Protein AF-A0A977QQ79-F1 (afdb_monomer_lite)

Radius of gyration: 22.66 Å; chains: 1; bounding box: 44×28×80 Å

Secondary structure (DSSP, 8-state):
--HHHHHHHHHHHHHHHHHHHHHSTTS-HHHHHHHHTSHHHHHHHHHHHHHHHHHHHHHHHHHHHHHHHHHHHHHHHTT-TT-HHHHHHHHHHHHHHHHHHHHHHHHHHHHHHHHHHHHHHHHHHHHHHHHHHHHHHHHT-

Sequence (141 aa):
MSLQWTIIATFLYAEIAFVLLLTLPIASPSRWNKFFKSKFLAYISGQASIYFLVLIGVLILCLLDAIREMQKYSSIEATDHQHLDAEMQGNMRLFRAQRNFYISGISLFLLIVIRRLIQMISELATLLAQSEASFRQAQSA

Foldseek 3Di:
DPPVLVVLLVLLVVLVVLVVVLPDPPDALLVLLCVCPPPVNVVVVVCVVVVLVVVLVVLVVQLVVLVVQLVVLVVVLVPDPDDPVVNVVSVVSNVVSVVSNVSSVSSSVSSVVSVVSSVVSNVVNVVVVVVVVVVVVVVVD

Organism: NCBI:txid2820544

pLDDT: mean 85.61, std 11.2, range [56.44, 97.38]

Structure (mmCIF, N/CA/C/O backbone):
data_AF-A0A977QQ79-F1
#
_entry.id   AF-A0A977QQ79-F1
#
loop_
_atom_site.group_PDB
_atom_site.id
_atom_site.type_symbol
_atom_site.label_atom_id
_atom_site.label_alt_id
_atom_site.label_comp_id
_atom_site.label_asym_id
_atom_site.label_entity_id
_atom_site.label_seq_id
_atom_site.pdbx_PDB_ins_code
_atom_site.Cartn_x
_atom_site.Cartn_y
_atom_site.Cartn_z
_atom_site.occupancy
_atom_site.B_iso_or_equiv
_atom_site.auth_seq_id
_atom_site.auth_comp_id
_atom_site.auth_asym_id
_atom_site.auth_atom_id
_atom_site.pdbx_PDB_model_num
ATOM 1 N N . MET A 1 1 ? -1.694 -0.929 -21.656 1.00 64.12 1 MET A N 1
ATOM 2 C CA . MET A 1 1 ? -0.684 -1.339 -20.649 1.00 64.12 1 MET A CA 1
ATOM 3 C C . MET A 1 1 ? -0.578 -2.849 -20.665 1.00 64.12 1 MET A C 1
ATOM 5 O O . MET A 1 1 ? -1.531 -3.474 -21.114 1.00 64.12 1 MET A O 1
ATOM 9 N N . SER A 1 2 ? 0.540 -3.440 -20.234 1.00 83.81 2 SER A N 1
ATOM 10 C CA . SER A 1 2 ? 0.545 -4.893 -20.018 1.00 83.81 2 SER A CA 1
ATOM 11 C C . SER A 1 2 ? -0.452 -5.242 -18.907 1.00 83.81 2 SER A C 1
ATOM 13 O O . SER A 1 2 ? -0.753 -4.404 -18.052 1.00 83.81 2 SER A O 1
ATOM 15 N N . LEU A 1 3 ? -0.961 -6.473 -18.926 1.00 87.75 3 LEU A N 1
ATOM 16 C CA . LEU A 1 3 ? -1.938 -6.957 -17.949 1.00 87.75 3 LEU A CA 1
ATOM 17 C C . LEU A 1 3 ? -1.416 -6.815 -16.506 1.00 87.75 3 LEU A C 1
ATOM 19 O O . LEU A 1 3 ? -2.156 -6.373 -15.633 1.00 87.75 3 LEU A O 1
ATOM 23 N N . GLN A 1 4 ? -0.122 -7.073 -16.284 1.00 88.69 4 GLN A N 1
ATOM 24 C CA . GLN A 1 4 ? 0.557 -6.871 -14.998 1.00 88.69 4 GLN A CA 1
ATOM 25 C C . GLN A 1 4 ? 0.381 -5.443 -14.462 1.00 88.69 4 GLN A C 1
ATOM 27 O O . GLN A 1 4 ? -0.074 -5.257 -13.336 1.00 88.69 4 GLN A O 1
ATOM 32 N N . TRP A 1 5 ? 0.689 -4.424 -15.270 1.00 89.19 5 TRP A N 1
ATOM 33 C CA . TRP A 1 5 ? 0.604 -3.025 -14.838 1.00 89.19 5 TRP A CA 1
ATOM 34 C C . TRP A 1 5 ? -0.838 -2.573 -14.588 1.00 89.19 5 TRP A C 1
ATOM 36 O O . TRP A 1 5 ? -1.073 -1.745 -13.712 1.00 89.19 5 TRP A O 1
ATOM 46 N N . THR A 1 6 ? -1.811 -3.146 -15.301 1.00 92.50 6 THR A N 1
ATOM 47 C CA . THR A 1 6 ? -3.237 -2.913 -15.029 1.00 92.50 6 THR A CA 1
ATOM 48 C C . THR A 1 6 ? -3.655 -3.482 -13.672 1.00 92.50 6 THR A C 1
ATOM 50 O O . THR A 1 6 ? -4.385 -2.816 -12.937 1.00 92.50 6 THR A O 1
ATOM 53 N N . ILE A 1 7 ? -3.173 -4.675 -13.306 1.00 93.88 7 ILE A N 1
ATOM 54 C CA . ILE A 1 7 ? -3.447 -5.270 -11.989 1.00 93.88 7 ILE A CA 1
ATOM 55 C C . ILE A 1 7 ? -2.861 -4.395 -10.879 1.00 93.88 7 ILE A C 1
ATOM 57 O O . ILE A 1 7 ? -3.580 -4.049 -9.945 1.00 93.88 7 ILE A O 1
ATOM 61 N N . ILE A 1 8 ? -1.595 -3.983 -10.999 1.00 94.00 8 ILE A N 1
ATOM 62 C CA . ILE A 1 8 ? -0.933 -3.154 -9.977 1.00 94.00 8 ILE A CA 1
ATOM 63 C C . ILE A 1 8 ? -1.628 -1.790 -9.853 1.00 94.00 8 ILE A C 1
ATOM 65 O O . ILE A 1 8 ? -1.855 -1.314 -8.746 1.00 94.00 8 ILE A O 1
ATOM 69 N N . ALA A 1 9 ? -2.036 -1.177 -10.968 1.00 94.88 9 ALA A N 1
ATOM 70 C CA . ALA A 1 9 ? -2.790 0.076 -10.937 1.00 94.88 9 ALA A CA 1
ATOM 71 C C . ALA A 1 9 ? -4.166 -0.086 -10.268 1.00 94.88 9 ALA A C 1
ATOM 73 O O . ALA A 1 9 ? -4.571 0.759 -9.475 1.00 94.88 9 ALA A O 1
ATOM 74 N N . THR A 1 10 ? -4.871 -1.185 -10.548 1.00 95.88 10 THR A N 1
ATOM 75 C CA . THR A 1 10 ? -6.159 -1.488 -9.902 1.00 95.88 10 THR A CA 1
ATOM 76 C C . THR A 1 10 ? -5.979 -1.685 -8.401 1.00 95.88 10 THR A C 1
ATOM 78 O O . THR A 1 10 ? -6.765 -1.165 -7.610 1.00 95.88 10 THR A O 1
ATOM 81 N N . PHE A 1 11 ? -4.918 -2.391 -8.008 1.00 95.94 11 PHE A N 1
ATOM 82 C CA . PHE A 1 11 ? -4.545 -2.565 -6.612 1.00 95.94 11 PHE A CA 1
ATOM 83 C C . PHE A 1 11 ? -4.276 -1.211 -5.936 1.00 95.94 11 PHE A C 1
ATOM 85 O O . PHE A 1 11 ? -4.904 -0.912 -4.925 1.00 95.94 11 PHE A O 1
ATOM 92 N N . LEU A 1 12 ? -3.477 -0.340 -6.557 1.00 96.88 12 LEU A N 1
ATOM 93 C CA . LEU A 1 12 ? -3.225 1.018 -6.068 1.00 96.88 12 LEU A CA 1
ATOM 94 C C . LEU A 1 12 ? -4.519 1.833 -5.886 1.00 96.88 12 LEU A C 1
ATOM 96 O O . LEU A 1 12 ? -4.689 2.514 -4.875 1.00 96.88 12 LEU A O 1
ATOM 100 N N . TYR A 1 13 ? -5.453 1.780 -6.838 1.00 96.88 13 TYR A N 1
ATOM 101 C CA . TYR A 1 13 ? -6.728 2.492 -6.700 1.00 96.88 13 TYR A CA 1
ATOM 102 C C . TYR A 1 13 ? -7.571 1.961 -5.539 1.00 96.88 13 TYR A C 1
ATOM 104 O O . TYR A 1 13 ? -8.194 2.752 -4.827 1.00 96.88 13 TYR A O 1
ATOM 112 N N . ALA A 1 14 ? -7.554 0.647 -5.308 1.00 96.94 14 ALA A N 1
ATOM 113 C CA . ALA A 1 14 ? -8.197 0.051 -4.144 1.00 96.94 14 ALA A CA 1
ATOM 114 C C . ALA A 1 14 ? -7.537 0.517 -2.836 1.00 96.94 14 ALA A C 1
ATOM 116 O O . ALA A 1 14 ? -8.245 0.855 -1.889 1.00 96.94 14 ALA A O 1
ATOM 117 N N . GLU A 1 15 ? -6.205 0.606 -2.791 1.00 96.75 15 GLU A N 1
ATOM 118 C CA . GLU A 1 15 ? -5.473 1.129 -1.632 1.00 96.75 15 GLU A CA 1
ATOM 119 C C . GLU A 1 15 ? -5.841 2.581 -1.329 1.00 96.75 15 GLU A C 1
ATOM 121 O O . GLU A 1 15 ? -6.155 2.906 -0.185 1.00 96.75 15 GLU A O 1
ATOM 126 N N . ILE A 1 16 ? -5.867 3.448 -2.345 1.00 97.06 16 ILE A N 1
ATOM 127 C CA . ILE A 1 16 ? -6.254 4.857 -2.190 1.00 97.06 16 ILE A CA 1
ATOM 128 C C . ILE A 1 16 ? -7.681 4.960 -1.646 1.00 97.06 16 ILE A C 1
ATOM 130 O O . ILE A 1 16 ? -7.915 5.668 -0.665 1.00 97.06 16 ILE A O 1
ATOM 134 N N . ALA A 1 17 ? -8.631 4.234 -2.242 1.00 96.69 17 ALA A N 1
ATOM 135 C CA . ALA A 1 17 ? -10.017 4.225 -1.781 1.00 96.69 17 ALA A CA 1
ATOM 136 C C . ALA A 1 17 ? -10.128 3.736 -0.329 1.00 96.69 17 ALA A C 1
ATOM 138 O O . ALA A 1 17 ? -10.866 4.317 0.466 1.00 96.69 17 ALA A O 1
ATOM 139 N N . PHE A 1 18 ? -9.365 2.704 0.035 1.00 94.50 18 PHE A N 1
ATOM 140 C CA . PHE A 1 18 ? -9.359 2.153 1.384 1.00 94.50 18 PHE A CA 1
ATOM 141 C C . PHE A 1 18 ? -8.753 3.121 2.406 1.00 94.50 18 PHE A C 1
ATOM 143 O O . PHE A 1 18 ? -9.332 3.319 3.472 1.00 94.50 18 PHE A O 1
ATOM 150 N N . VAL A 1 19 ? -7.637 3.781 2.084 1.00 95.12 19 VAL A N 1
ATOM 151 C CA . VAL A 1 19 ? -7.046 4.811 2.950 1.00 95.12 19 VAL A CA 1
ATOM 152 C C . VAL A 1 19 ? -8.021 5.962 3.156 1.00 95.12 19 VAL A C 1
ATOM 154 O O . VAL A 1 19 ? -8.253 6.339 4.299 1.00 95.12 19 VAL A O 1
ATOM 157 N N . LEU A 1 20 ? -8.637 6.480 2.090 1.00 94.38 20 LEU A N 1
ATOM 158 C CA . LEU A 1 20 ? -9.639 7.545 2.196 1.00 94.38 20 LEU A CA 1
ATOM 159 C C . LEU A 1 20 ? -10.832 7.127 3.065 1.00 94.38 20 LEU A C 1
ATOM 161 O O . LEU A 1 20 ? -11.296 7.898 3.901 1.00 94.38 20 LEU A O 1
ATOM 165 N N . LEU A 1 21 ? -11.306 5.890 2.911 1.00 92.69 21 LEU A N 1
ATOM 166 C CA . LEU A 1 21 ? -12.395 5.346 3.717 1.00 92.69 21 LEU A CA 1
ATOM 167 C C . LEU A 1 21 ? -12.037 5.271 5.211 1.00 92.69 21 LEU A C 1
ATOM 169 O O . LEU A 1 21 ? -12.897 5.528 6.054 1.00 92.69 21 LEU A O 1
ATOM 173 N N . LEU A 1 22 ? -10.789 4.920 5.539 1.00 89.81 22 LEU A N 1
ATOM 174 C CA . LEU A 1 22 ? -10.315 4.824 6.922 1.00 89.81 22 LEU A CA 1
ATOM 175 C C . LEU A 1 22 ? -9.973 6.178 7.552 1.00 89.81 22 LEU A C 1
ATOM 177 O O . LEU A 1 22 ? -10.093 6.313 8.770 1.00 89.81 22 LEU A O 1
ATOM 181 N N . THR A 1 23 ? -9.526 7.161 6.767 1.00 89.19 23 THR A N 1
ATOM 182 C CA . THR A 1 23 ? -9.151 8.491 7.278 1.00 89.19 23 THR A CA 1
ATOM 183 C C . THR A 1 23 ? -10.345 9.421 7.440 1.00 89.19 23 THR A C 1
ATOM 185 O O . THR A 1 23 ? -10.325 10.289 8.314 1.00 89.19 23 THR A O 1
ATOM 188 N N . LEU A 1 24 ? -11.396 9.253 6.636 1.00 89.38 24 LEU A N 1
ATOM 189 C CA . LEU A 1 24 ? -12.617 10.033 6.788 1.00 89.38 24 LEU A CA 1
ATOM 190 C C . LEU A 1 24 ? -13.399 9.596 8.042 1.00 89.38 24 LEU A C 1
ATOM 192 O O . LEU A 1 24 ? -13.490 8.401 8.335 1.00 89.38 24 LEU A O 1
ATOM 196 N N . PRO A 1 25 ? -14.046 10.534 8.764 1.00 83.88 25 PRO A N 1
ATOM 197 C CA . PRO A 1 25 ? -14.792 10.256 9.996 1.00 83.88 25 PRO A CA 1
ATOM 198 C C . PRO A 1 25 ? -16.156 9.582 9.732 1.00 83.88 25 PRO A C 1
ATOM 200 O O . PRO A 1 25 ? -17.170 9.929 10.333 1.00 83.88 25 PRO A O 1
ATOM 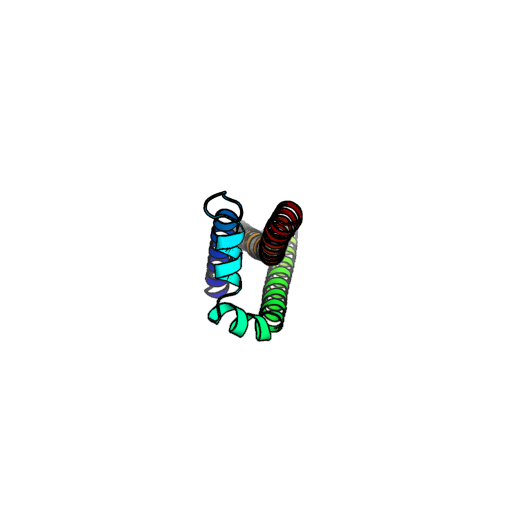203 N N . ILE A 1 26 ? -16.208 8.612 8.818 1.00 83.31 26 ILE A N 1
ATOM 204 C CA . ILE A 1 26 ? -17.433 7.914 8.396 1.00 83.31 26 ILE A CA 1
ATOM 205 C C . ILE A 1 26 ? -17.900 6.936 9.489 1.00 83.31 26 ILE A C 1
ATOM 207 O O . ILE A 1 26 ? -19.098 6.771 9.745 1.00 83.31 26 ILE A O 1
ATOM 211 N N . ALA A 1 27 ? -16.956 6.281 10.168 1.00 81.62 27 ALA A N 1
ATOM 212 C CA . ALA A 1 27 ? -17.240 5.303 11.210 1.00 81.62 27 ALA A CA 1
ATOM 213 C C . ALA A 1 27 ? -16.346 5.495 12.439 1.00 81.62 27 ALA A C 1
ATOM 215 O O . ALA A 1 27 ? -15.181 5.868 12.341 1.00 81.62 27 ALA A O 1
ATOM 216 N N . SER A 1 28 ? -16.914 5.226 13.619 1.00 85.94 28 SER A N 1
ATOM 217 C CA . SER A 1 28 ? -16.176 5.306 14.878 1.00 85.94 28 SER A CA 1
ATOM 218 C C . SER A 1 28 ? -15.126 4.189 14.974 1.00 85.94 28 SER A C 1
ATOM 220 O O . SER A 1 28 ? -15.348 3.100 14.430 1.00 85.94 28 SER A O 1
ATOM 222 N N . PRO A 1 29 ? -14.023 4.395 15.721 1.00 83.56 29 PRO A N 1
ATOM 223 C CA . PRO A 1 29 ? -12.985 3.379 15.905 1.00 83.56 29 PRO A CA 1
ATOM 224 C C . PRO A 1 29 ? -13.539 2.030 16.376 1.00 83.56 29 PRO A C 1
ATOM 226 O O . PRO A 1 29 ? -13.126 0.983 15.889 1.00 83.56 29 PRO A O 1
ATOM 229 N N . SER A 1 30 ? -14.549 2.033 17.251 1.00 84.38 30 SER A N 1
ATOM 230 C CA . SER A 1 30 ? -15.202 0.810 17.734 1.00 84.38 30 SER A CA 1
ATOM 231 C C . SER A 1 30 ? -15.924 0.032 16.627 1.00 84.38 30 SER A C 1
ATOM 233 O O . SER A 1 30 ? -15.895 -1.199 16.632 1.00 84.38 30 SER A O 1
ATOM 235 N N . ARG A 1 31 ? -16.546 0.722 15.656 1.00 86.75 31 ARG A N 1
ATOM 236 C CA . ARG A 1 31 ? -17.195 0.085 14.495 1.00 86.75 31 ARG A CA 1
ATOM 237 C C . ARG A 1 31 ? -16.156 -0.549 13.574 1.00 86.75 31 ARG A C 1
ATOM 239 O O . ARG A 1 31 ? -16.304 -1.716 13.215 1.00 86.75 31 ARG A O 1
ATOM 246 N N . TRP A 1 32 ? -15.083 0.179 13.272 1.00 86.62 32 TRP A N 1
ATOM 247 C CA . TRP A 1 32 ? -13.960 -0.340 12.491 1.00 86.62 32 TRP A CA 1
ATOM 248 C C . TRP A 1 32 ? -13.280 -1.531 13.165 1.00 86.62 32 TRP A C 1
ATOM 250 O O . TRP A 1 32 ? -13.080 -2.561 12.532 1.00 86.62 32 TRP A O 1
ATOM 260 N N . ASN A 1 33 ? -13.006 -1.451 14.466 1.00 83.69 33 ASN A N 1
ATOM 261 C CA . ASN A 1 33 ? -12.401 -2.546 15.223 1.00 83.69 33 ASN A CA 1
ATOM 262 C C . ASN A 1 33 ? -13.297 -3.795 15.247 1.00 83.69 33 ASN A C 1
ATOM 264 O O . ASN A 1 33 ? -12.803 -4.912 15.132 1.00 83.69 33 ASN A O 1
ATOM 268 N N . LYS A 1 34 ? -14.624 -3.630 15.331 1.00 84.31 34 LYS A N 1
ATOM 269 C CA . LYS A 1 34 ? -15.569 -4.756 15.242 1.00 84.31 34 LYS A CA 1
ATOM 270 C C . LYS A 1 34 ? -15.568 -5.399 13.853 1.00 84.31 34 LYS A C 1
ATOM 272 O O . LYS A 1 34 ? -15.651 -6.621 13.758 1.00 84.31 34 LYS A O 1
ATOM 277 N N . PHE A 1 35 ? -15.439 -4.593 12.797 1.00 83.69 35 PHE A N 1
ATOM 278 C CA . PHE A 1 35 ? -15.246 -5.088 11.435 1.00 83.69 35 PHE A CA 1
ATOM 279 C C . PHE A 1 35 ? -13.927 -5.870 11.330 1.00 83.69 35 PHE A C 1
ATOM 281 O O . PHE A 1 35 ? -13.966 -7.058 11.007 1.00 83.69 35 PHE A O 1
ATOM 288 N N . PHE A 1 36 ? -12.798 -5.260 11.719 1.00 80.50 36 PHE A N 1
ATOM 289 C CA . PHE A 1 36 ? -11.454 -5.854 11.672 1.00 80.50 36 PHE A CA 1
ATOM 290 C C . PHE A 1 36 ? -11.290 -7.120 12.515 1.00 80.50 36 PHE A C 1
ATOM 292 O O . PHE A 1 36 ? -10.573 -8.031 12.112 1.00 80.50 36 PHE A O 1
ATOM 299 N N . LYS A 1 37 ? -11.970 -7.215 13.661 1.00 74.62 37 LYS A N 1
ATOM 300 C CA . LYS A 1 37 ? -11.958 -8.401 14.533 1.00 74.62 37 LYS A CA 1
ATOM 301 C C . LYS A 1 37 ? -13.070 -9.407 14.229 1.00 74.62 37 LYS A C 1
ATOM 303 O O . LYS A 1 37 ? -13.261 -10.351 14.996 1.00 74.62 37 LYS A O 1
ATOM 308 N N . SER A 1 38 ? -13.825 -9.233 13.142 1.00 78.62 38 SER A N 1
ATOM 309 C CA . SER A 1 38 ? -14.821 -10.229 12.740 1.00 78.62 38 SER A CA 1
ATOM 310 C C . SER A 1 38 ? -14.153 -11.586 12.476 1.00 78.62 38 SER A C 1
ATOM 312 O O . SER A 1 38 ? -12.996 -11.654 12.059 1.00 78.62 38 SER A O 1
ATOM 314 N N . LYS A 1 39 ? -14.883 -12.688 12.710 1.00 61.34 39 LYS A N 1
ATOM 315 C CA . LYS A 1 39 ? -14.363 -14.064 12.562 1.00 61.34 39 LYS A CA 1
ATOM 316 C C . LYS A 1 39 ? -13.708 -14.316 11.194 1.00 61.34 39 LYS A C 1
ATOM 318 O O . LYS A 1 39 ? -12.752 -15.076 11.106 1.00 61.34 39 LYS A O 1
ATOM 323 N N . PHE A 1 40 ? -14.194 -13.632 10.158 1.00 57.94 40 PHE A N 1
ATOM 324 C CA . PHE A 1 40 ? -13.642 -13.660 8.807 1.00 57.94 40 PHE A CA 1
ATOM 325 C C . PHE A 1 40 ? -12.225 -13.067 8.739 1.00 57.94 40 PHE A C 1
ATOM 327 O O . PHE A 1 40 ? -11.310 -13.703 8.226 1.00 57.94 40 PHE A O 1
ATOM 334 N N . LEU A 1 41 ? -12.011 -11.885 9.321 1.00 65.50 41 LEU A N 1
ATOM 335 C CA . LEU A 1 41 ? -10.702 -11.228 9.314 1.00 65.50 41 LEU A CA 1
ATOM 336 C C . LEU A 1 41 ? -9.724 -11.833 10.327 1.00 65.50 41 LEU A C 1
ATOM 338 O O . LEU A 1 41 ? -8.525 -11.852 10.065 1.00 65.50 41 LEU A O 1
ATOM 342 N N . ALA A 1 42 ? -10.211 -12.413 11.426 1.00 64.12 42 ALA A N 1
ATOM 343 C CA . ALA A 1 42 ? -9.371 -13.165 12.357 1.00 64.12 42 ALA A CA 1
ATOM 344 C C . ALA A 1 42 ? -8.767 -14.421 11.699 1.00 64.12 42 ALA A C 1
ATOM 346 O O . ALA A 1 42 ? -7.576 -14.680 11.863 1.00 64.12 42 ALA A O 1
ATOM 347 N N . TYR A 1 43 ? -9.541 -15.148 10.886 1.00 60.06 43 TYR A N 1
ATOM 348 C CA . TYR A 1 43 ? -9.036 -16.278 10.098 1.00 60.06 43 TYR A CA 1
ATOM 349 C C . TYR A 1 43 ? -7.975 -15.839 9.075 1.00 60.06 43 TYR A C 1
ATOM 351 O O . TYR A 1 43 ? -6.925 -16.466 8.953 1.00 60.06 43 TYR A O 1
ATOM 359 N N . ILE A 1 44 ? -8.201 -14.704 8.405 1.00 59.09 44 ILE A N 1
ATOM 360 C CA . ILE A 1 44 ? -7.240 -14.129 7.454 1.00 59.09 44 ILE A CA 1
ATOM 361 C C . ILE A 1 44 ? -5.977 -13.636 8.170 1.00 59.09 44 ILE A C 1
ATOM 363 O O . ILE A 1 44 ? -4.882 -13.816 7.648 1.00 59.09 44 ILE A O 1
ATOM 367 N N . SER A 1 45 ? -6.088 -13.083 9.382 1.00 63.66 45 SER A N 1
ATOM 368 C CA . SER A 1 45 ? -4.950 -12.527 10.128 1.00 63.66 45 SER A CA 1
ATOM 369 C C . SER A 1 45 ? -3.850 -13.543 10.448 1.00 63.66 45 SER A C 1
ATOM 371 O O . SER A 1 45 ? -2.679 -13.163 10.463 1.00 63.66 45 SER A O 1
ATOM 373 N N . GLY A 1 46 ? -4.198 -14.826 10.617 1.00 68.56 46 GLY A N 1
ATOM 374 C CA . GLY A 1 46 ? -3.230 -15.898 10.878 1.00 68.56 46 GLY A CA 1
ATOM 375 C C . GLY A 1 46 ? -2.230 -16.090 9.734 1.00 68.56 46 GLY A C 1
ATOM 376 O O . GLY A 1 46 ? -1.058 -16.351 9.981 1.00 68.56 46 GLY A O 1
ATOM 377 N N . GLN A 1 47 ? -2.673 -15.866 8.493 1.00 71.19 47 GLN A N 1
ATOM 378 C CA . GLN A 1 47 ? -1.847 -15.969 7.283 1.00 71.19 47 GLN A CA 1
ATOM 379 C C . GLN A 1 47 ? -1.534 -14.605 6.646 1.00 71.19 47 GLN A C 1
ATOM 381 O O . GLN A 1 47 ? -0.676 -14.510 5.767 1.00 71.19 47 GLN A O 1
ATOM 386 N N . ALA A 1 48 ? -2.186 -13.526 7.093 1.00 73.75 48 ALA A N 1
ATOM 387 C CA . ALA A 1 48 ? -2.045 -12.183 6.533 1.00 73.75 48 ALA A CA 1
ATOM 388 C C . ALA A 1 48 ? -0.601 -11.682 6.562 1.00 73.75 48 ALA A C 1
ATOM 390 O O . ALA A 1 48 ? -0.203 -10.955 5.661 1.00 73.75 48 ALA A O 1
ATOM 391 N N . SER A 1 49 ? 0.195 -12.090 7.556 1.00 80.31 49 SER A N 1
ATOM 392 C CA . SER A 1 49 ? 1.612 -11.715 7.629 1.00 80.31 49 SER A CA 1
ATOM 393 C C . SER A 1 49 ? 2.409 -12.242 6.429 1.00 80.31 49 SER A C 1
ATOM 395 O O . SER A 1 49 ? 3.192 -11.501 5.835 1.00 80.31 49 SER A O 1
ATOM 397 N N . ILE A 1 50 ? 2.161 -13.492 6.021 1.00 84.94 50 ILE A N 1
ATOM 398 C CA . ILE A 1 50 ? 2.826 -14.112 4.866 1.00 84.94 50 ILE A CA 1
ATOM 399 C C . ILE A 1 50 ? 2.348 -13.446 3.577 1.00 84.94 50 ILE A C 1
ATOM 401 O O . ILE A 1 50 ? 3.175 -13.024 2.773 1.00 84.94 50 ILE A O 1
ATOM 405 N N . TYR A 1 51 ? 1.033 -13.280 3.398 1.00 85.00 51 TYR A N 1
ATOM 406 C CA . TYR A 1 51 ? 0.487 -12.597 2.219 1.00 85.00 51 TYR A CA 1
ATOM 407 C C . TYR A 1 51 ? 1.002 -11.161 2.092 1.00 85.00 51 TYR A C 1
ATOM 409 O O . TYR A 1 51 ? 1.361 -10.734 0.998 1.00 85.00 51 TYR A O 1
ATOM 417 N N . PHE A 1 52 ? 1.101 -10.434 3.206 1.00 86.62 52 PHE A N 1
ATOM 418 C CA . PHE A 1 52 ? 1.647 -9.081 3.247 1.00 86.62 52 PHE A CA 1
ATOM 419 C C . PHE A 1 52 ? 3.124 -9.049 2.840 1.00 86.62 52 PHE A C 1
ATOM 421 O O . PHE A 1 52 ? 3.521 -8.202 2.043 1.00 86.62 52 PHE A O 1
ATOM 428 N N . LEU A 1 53 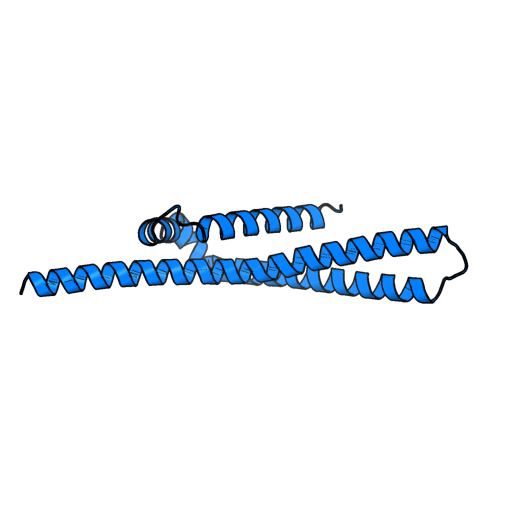? 3.935 -9.985 3.341 1.00 89.69 53 LEU A N 1
ATOM 429 C CA . LEU A 1 53 ? 5.351 -10.085 2.983 1.00 89.69 53 LEU A CA 1
ATOM 430 C C . LEU A 1 53 ? 5.542 -10.439 1.503 1.00 89.69 53 LEU A C 1
ATOM 432 O O . LEU A 1 53 ? 6.362 -9.819 0.829 1.00 89.69 53 LEU A O 1
ATOM 436 N N . VAL A 1 54 ? 4.763 -11.391 0.985 1.00 92.38 54 VAL A N 1
ATOM 437 C CA . VAL A 1 54 ? 4.781 -11.762 -0.438 1.00 92.38 54 VAL A CA 1
ATOM 438 C C . VAL A 1 54 ? 4.389 -10.569 -1.307 1.00 92.38 54 VAL A C 1
ATOM 440 O O . VAL A 1 54 ? 5.072 -10.279 -2.286 1.00 92.38 54 VAL A O 1
ATOM 443 N N . LEU A 1 55 ? 3.335 -9.842 -0.933 1.00 91.44 55 LEU A N 1
ATOM 444 C CA . LEU A 1 55 ? 2.864 -8.670 -1.667 1.00 91.44 55 LEU A CA 1
ATOM 445 C C . LEU A 1 55 ? 3.908 -7.545 -1.686 1.00 91.44 55 LEU A C 1
ATOM 447 O O . LEU A 1 55 ? 4.167 -6.978 -2.746 1.00 91.44 55 LEU A O 1
ATOM 451 N N . ILE A 1 56 ? 4.573 -7.283 -0.554 1.00 93.38 56 ILE A N 1
ATOM 452 C CA . ILE A 1 56 ? 5.732 -6.380 -0.497 1.00 93.38 56 ILE A CA 1
ATOM 453 C C . ILE A 1 56 ? 6.828 -6.851 -1.452 1.00 93.38 56 ILE A C 1
ATOM 455 O O . ILE A 1 56 ? 7.339 -6.049 -2.230 1.00 93.38 56 ILE A O 1
ATOM 459 N N . GLY A 1 57 ? 7.175 -8.141 -1.426 1.00 95.50 57 GLY A N 1
ATOM 460 C CA . GLY A 1 57 ? 8.187 -8.708 -2.316 1.00 95.50 57 GLY A CA 1
ATOM 461 C C . GLY A 1 57 ? 7.854 -8.476 -3.790 1.00 95.50 57 GLY A C 1
ATOM 462 O O . GLY A 1 57 ? 8.698 -7.996 -4.544 1.00 95.50 57 GLY A O 1
ATOM 463 N N . VAL A 1 58 ? 6.607 -8.730 -4.193 1.00 94.62 58 VAL A N 1
ATOM 464 C CA . VAL A 1 58 ? 6.129 -8.497 -5.565 1.00 94.62 58 VAL A CA 1
ATOM 465 C C . VAL A 1 58 ? 6.211 -7.017 -5.948 1.00 94.62 58 VAL A C 1
ATOM 467 O O . VAL A 1 58 ? 6.704 -6.697 -7.031 1.00 94.62 58 VAL A O 1
ATOM 470 N N . LEU A 1 59 ? 5.774 -6.106 -5.075 1.00 94.25 59 LEU A N 1
ATOM 471 C CA . LEU A 1 59 ? 5.820 -4.664 -5.340 1.00 94.25 59 LEU A CA 1
ATOM 472 C C . LEU A 1 59 ? 7.258 -4.138 -5.426 1.00 94.25 59 LEU A C 1
ATOM 474 O O . LEU A 1 59 ? 7.548 -3.319 -6.295 1.00 94.25 59 LEU A O 1
ATOM 478 N N . ILE A 1 60 ? 8.173 -4.645 -4.593 1.00 96.44 60 ILE A N 1
ATOM 479 C CA . ILE A 1 60 ? 9.605 -4.324 -4.677 1.00 96.44 60 ILE A CA 1
ATOM 480 C C . ILE A 1 60 ? 10.185 -4.810 -6.006 1.00 96.44 60 ILE A C 1
ATOM 482 O O . ILE A 1 60 ? 10.894 -4.053 -6.662 1.00 96.44 60 ILE A O 1
ATOM 486 N N . LEU A 1 61 ? 9.872 -6.035 -6.440 1.00 95.50 61 LEU A N 1
ATOM 487 C CA . LEU A 1 61 ? 10.335 -6.537 -7.737 1.00 95.50 61 LEU A CA 1
ATOM 488 C C . LEU A 1 61 ? 9.818 -5.673 -8.895 1.00 95.50 61 LEU A C 1
ATOM 490 O O . LEU A 1 61 ? 10.596 -5.326 -9.779 1.00 95.50 61 LEU A O 1
ATOM 494 N N . CYS A 1 62 ? 8.548 -5.260 -8.860 1.00 93.50 62 CYS A N 1
ATOM 495 C CA . CYS A 1 62 ? 7.981 -4.350 -9.862 1.00 93.50 62 CYS A CA 1
ATOM 496 C C . CYS A 1 62 ? 8.646 -2.966 -9.832 1.00 93.50 62 CYS A C 1
ATOM 498 O O . CYS A 1 62 ? 8.886 -2.369 -10.880 1.00 93.50 62 CYS A O 1
ATOM 500 N N . LEU A 1 63 ? 8.978 -2.461 -8.641 1.00 94.44 63 LEU A N 1
ATOM 501 C CA . LEU A 1 63 ? 9.689 -1.197 -8.481 1.00 94.44 63 LEU A CA 1
ATOM 502 C C . LEU A 1 63 ? 11.106 -1.278 -9.064 1.00 94.44 63 LEU A C 1
ATOM 504 O O . LEU A 1 63 ? 11.514 -0.386 -9.803 1.00 94.44 63 LEU A O 1
ATOM 508 N N . LEU A 1 64 ? 11.840 -2.353 -8.768 1.00 95.31 64 LEU A N 1
ATOM 509 C CA . LEU A 1 64 ? 13.181 -2.589 -9.308 1.00 95.31 64 LEU A CA 1
ATOM 510 C C . LEU A 1 64 ? 13.159 -2.750 -10.830 1.00 95.31 64 LEU A C 1
ATOM 512 O O . LEU A 1 64 ? 14.040 -2.218 -11.505 1.00 95.31 64 LEU A O 1
ATOM 516 N N . ASP A 1 65 ? 12.154 -3.437 -11.371 1.00 93.44 65 ASP A N 1
ATOM 517 C CA . ASP A 1 65 ? 11.946 -3.563 -12.815 1.00 93.44 65 ASP A CA 1
ATOM 518 C C . ASP A 1 65 ? 11.730 -2.188 -13.466 1.00 93.44 65 ASP A C 1
ATOM 520 O O . ASP A 1 65 ? 12.448 -1.820 -14.396 1.00 93.44 65 ASP A O 1
ATOM 524 N N . ALA A 1 66 ? 10.849 -1.358 -12.897 1.00 91.94 66 ALA A N 1
ATOM 525 C CA . ALA A 1 66 ? 10.611 -0.001 -13.385 1.00 91.94 66 ALA A CA 1
ATOM 526 C C . ALA A 1 66 ? 11.864 0.896 -13.304 1.00 91.94 66 ALA A C 1
ATOM 528 O O . ALA A 1 66 ? 12.122 1.668 -14.228 1.00 91.94 66 ALA A O 1
ATOM 529 N N . ILE A 1 67 ? 12.676 0.773 -12.243 1.00 93.38 67 ILE A N 1
ATOM 530 C CA . ILE A 1 67 ? 13.961 1.486 -12.122 1.00 93.38 67 ILE A CA 1
ATOM 531 C C . ILE A 1 67 ? 14.933 1.033 -13.215 1.00 93.38 67 ILE A C 1
ATOM 533 O O . ILE A 1 67 ? 15.549 1.878 -13.870 1.00 93.38 67 ILE A O 1
ATOM 537 N N . ARG A 1 68 ? 15.067 -0.282 -13.444 1.00 93.62 68 ARG A N 1
ATOM 538 C CA . ARG A 1 68 ? 15.933 -0.810 -14.510 1.00 93.62 68 ARG A CA 1
ATOM 539 C C . ARG A 1 68 ? 15.483 -0.323 -15.881 1.00 93.62 68 ARG A C 1
ATOM 541 O O . ARG A 1 68 ? 16.332 0.068 -16.679 1.00 93.62 68 ARG A O 1
ATOM 548 N N . GLU A 1 69 ? 14.181 -0.317 -16.158 1.00 89.56 69 GLU A N 1
ATOM 549 C CA . GLU A 1 69 ? 13.641 0.223 -17.408 1.00 89.56 69 GLU A CA 1
ATOM 550 C C . GLU A 1 69 ? 13.933 1.722 -17.553 1.00 89.56 69 GLU A C 1
ATOM 552 O O . GLU A 1 69 ? 14.403 2.144 -18.609 1.00 89.56 69 GLU A O 1
ATOM 557 N N . MET A 1 70 ? 13.727 2.522 -16.501 1.00 90.38 70 MET A N 1
ATOM 558 C CA . MET A 1 70 ? 14.041 3.955 -16.522 1.00 90.38 70 MET A CA 1
ATOM 559 C C . MET A 1 70 ? 15.515 4.214 -16.839 1.00 90.38 70 MET A C 1
ATOM 561 O O . MET A 1 70 ? 15.819 5.027 -17.707 1.00 90.38 70 MET A O 1
ATOM 565 N N . GLN A 1 71 ? 16.428 3.504 -16.171 1.00 88.50 71 GLN A N 1
ATOM 566 C CA . GLN A 1 71 ? 17.866 3.641 -16.410 1.00 88.50 71 GLN A CA 1
ATOM 567 C C . GLN A 1 71 ? 18.241 3.221 -17.834 1.00 88.50 71 GLN A C 1
ATOM 569 O O . GLN A 1 71 ? 18.962 3.944 -18.517 1.00 88.50 71 GLN A O 1
ATOM 574 N N . LYS A 1 72 ? 17.703 2.089 -18.305 1.00 86.12 72 LYS A N 1
ATOM 575 C CA . LYS A 1 72 ? 17.956 1.565 -19.652 1.00 86.12 72 LYS A CA 1
ATOM 576 C C . LYS A 1 72 ? 17.534 2.552 -20.738 1.00 86.12 72 LYS A C 1
ATOM 578 O O . LYS A 1 72 ? 18.297 2.790 -21.669 1.00 86.12 72 LYS A O 1
ATOM 583 N N . TYR A 1 73 ? 16.320 3.094 -20.653 1.00 81.50 73 TYR A N 1
ATOM 584 C CA . TYR A 1 73 ? 15.815 3.998 -21.687 1.00 81.50 73 TYR A CA 1
ATOM 585 C C . TYR A 1 73 ? 16.425 5.400 -21.585 1.00 81.50 73 TYR A C 1
ATOM 587 O O . TYR A 1 73 ? 16.637 6.020 -22.620 1.00 81.50 73 TYR A O 1
ATOM 595 N N . SER A 1 74 ? 16.824 5.843 -20.387 1.00 80.19 74 SER A N 1
ATOM 596 C CA . SER A 1 74 ? 17.563 7.099 -20.202 1.00 80.19 74 SER A CA 1
ATOM 597 C C . SER A 1 74 ? 18.976 7.060 -20.802 1.00 80.19 74 SER A C 1
ATOM 599 O O . SER A 1 74 ? 19.423 8.057 -21.358 1.00 80.19 74 SER A O 1
ATOM 601 N N . SER A 1 75 ? 19.683 5.922 -20.748 1.00 71.00 75 SER A N 1
ATOM 602 C CA . SER A 1 75 ? 21.021 5.805 -21.357 1.00 71.00 75 SER A CA 1
ATOM 603 C C . SER A 1 75 ? 21.004 5.720 -22.888 1.00 71.00 75 SER A C 1
ATOM 605 O O . SER A 1 75 ? 21.980 6.091 -23.535 1.00 71.00 75 SER A O 1
ATOM 607 N N . ILE A 1 76 ? 19.910 5.215 -23.472 1.00 67.12 76 ILE A N 1
ATOM 608 C CA . ILE A 1 76 ? 19.764 5.073 -24.931 1.00 67.12 76 ILE A CA 1
ATOM 609 C C . ILE A 1 76 ? 19.564 6.447 -25.588 1.00 67.12 76 ILE A C 1
ATOM 611 O O . ILE A 1 76 ? 20.161 6.705 -26.629 1.00 67.12 76 ILE A O 1
ATOM 615 N N . GLU A 1 77 ? 18.812 7.344 -24.942 1.00 59.69 77 GLU A N 1
ATOM 616 C CA . GLU A 1 77 ? 18.572 8.719 -25.410 1.00 59.69 77 GLU A CA 1
ATOM 617 C C . GLU A 1 77 ? 19.883 9.515 -25.592 1.00 59.69 77 GLU A C 1
ATOM 619 O O . GLU A 1 77 ? 20.005 10.302 -26.520 1.00 59.69 77 GLU A O 1
ATOM 624 N N . ALA A 1 78 ? 20.913 9.247 -24.778 1.00 58.84 78 ALA A N 1
ATOM 625 C CA . ALA A 1 78 ? 22.198 9.954 -24.841 1.00 58.84 78 ALA A CA 1
ATOM 626 C C . ALA A 1 78 ? 23.142 9.505 -25.978 1.00 58.84 78 ALA A C 1
ATOM 628 O O . ALA A 1 78 ? 24.136 10.181 -26.239 1.00 58.84 78 ALA A O 1
ATOM 629 N N . THR A 1 79 ? 22.895 8.352 -26.612 1.00 59.88 79 THR A N 1
ATOM 630 C CA . THR A 1 79 ? 23.864 7.729 -27.543 1.00 59.88 79 THR A CA 1
ATOM 631 C C . THR A 1 79 ? 23.421 7.795 -29.010 1.00 59.88 79 THR A C 1
ATOM 633 O O . THR A 1 79 ? 24.268 7.724 -29.897 1.00 59.88 79 THR A O 1
ATOM 636 N N . ASP A 1 80 ? 22.123 7.954 -29.285 1.00 56.44 80 ASP A N 1
ATOM 637 C CA . ASP A 1 80 ? 21.538 7.727 -30.616 1.00 56.44 80 ASP A CA 1
ATOM 638 C C . ASP A 1 80 ? 20.834 8.980 -31.179 1.00 56.44 80 ASP A C 1
ATOM 640 O O . ASP A 1 80 ? 19.631 9.006 -31.416 1.00 56.44 80 ASP A O 1
ATOM 644 N N . HIS A 1 81 ? 21.596 10.059 -31.396 1.00 58.19 81 HIS A N 1
ATOM 645 C CA . HIS A 1 81 ? 21.111 11.334 -31.961 1.00 58.19 81 HIS A CA 1
ATOM 646 C C . HIS A 1 81 ? 20.914 11.322 -33.496 1.00 58.19 81 HIS A C 1
ATOM 648 O O . HIS A 1 81 ? 20.891 12.383 -34.121 1.00 58.19 81 HIS A O 1
ATOM 654 N N . GLN A 1 82 ? 20.823 10.155 -34.146 1.00 59.09 82 GLN A N 1
ATOM 655 C CA . GLN A 1 82 ? 20.789 10.083 -35.617 1.00 59.09 82 GLN A CA 1
ATOM 656 C C . GLN A 1 82 ? 19.423 9.732 -36.227 1.00 59.09 82 GLN A C 1
ATOM 658 O O . GLN A 1 82 ? 19.274 9.859 -37.442 1.00 59.09 82 GLN A O 1
ATOM 663 N N . HIS A 1 83 ? 18.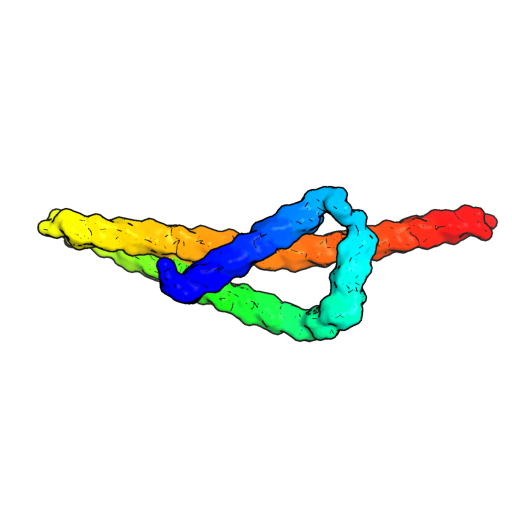400 9.375 -35.436 1.00 68.06 83 HIS A N 1
ATOM 664 C CA . HIS A 1 83 ? 17.069 9.060 -35.977 1.00 68.06 83 HIS A CA 1
ATOM 665 C C . HIS A 1 83 ? 15.924 9.558 -35.071 1.00 68.06 83 HIS A C 1
ATOM 667 O O . HIS A 1 83 ? 15.623 8.947 -34.046 1.00 68.06 83 HIS A O 1
ATOM 673 N N . LEU A 1 84 ? 15.234 10.634 -35.480 1.00 67.31 84 LEU A N 1
ATOM 674 C CA . LEU A 1 84 ? 14.112 11.246 -34.734 1.00 67.31 84 LEU A CA 1
ATOM 675 C C . LEU A 1 84 ? 13.026 10.232 -34.317 1.00 67.31 84 LEU A C 1
ATOM 677 O O . LEU A 1 84 ? 12.483 10.308 -33.215 1.00 67.31 84 LEU A O 1
ATOM 681 N N . ASP A 1 85 ? 12.722 9.248 -35.172 1.00 69.38 85 ASP A N 1
ATOM 682 C CA . ASP A 1 85 ? 11.725 8.214 -34.860 1.00 69.38 85 ASP A CA 1
ATOM 683 C C . ASP A 1 85 ? 12.169 7.265 -33.732 1.00 69.38 85 ASP A C 1
ATOM 685 O O . ASP A 1 85 ? 11.331 6.762 -32.978 1.00 69.38 85 ASP A O 1
ATOM 689 N N . ALA A 1 86 ? 13.476 7.013 -33.597 1.00 69.19 86 ALA A N 1
ATOM 690 C CA . ALA A 1 86 ? 14.027 6.167 -32.538 1.00 69.19 86 ALA A CA 1
ATOM 691 C C . ALA A 1 86 ? 14.033 6.907 -31.192 1.00 69.19 86 ALA A C 1
ATOM 693 O O . ALA A 1 86 ? 13.654 6.333 -30.167 1.00 69.19 86 ALA A O 1
ATOM 694 N N . GLU A 1 87 ? 14.355 8.201 -31.218 1.00 70.50 87 GLU A N 1
ATOM 695 C CA . GLU A 1 87 ? 14.315 9.099 -30.061 1.00 70.50 87 GLU A CA 1
ATOM 696 C C . GLU A 1 87 ? 12.882 9.226 -29.510 1.00 70.50 87 GLU A C 1
ATOM 698 O O . GLU A 1 87 ? 12.632 8.999 -28.322 1.00 70.50 87 GLU A O 1
ATOM 703 N N . MET A 1 88 ? 11.886 9.436 -30.384 1.00 73.75 88 MET A N 1
ATOM 704 C CA . MET A 1 88 ? 10.480 9.531 -29.968 1.00 73.75 88 MET A CA 1
ATOM 705 C C . MET A 1 88 ? 9.959 8.225 -29.336 1.00 73.75 88 MET A C 1
ATOM 707 O O . MET A 1 88 ? 9.191 8.251 -28.365 1.00 73.75 88 MET A O 1
ATOM 711 N N . GLN A 1 89 ? 10.396 7.065 -29.839 1.00 77.56 89 GLN A N 1
ATOM 712 C CA . GLN A 1 89 ? 10.066 5.764 -29.243 1.00 77.56 89 GLN A CA 1
ATOM 713 C C . GLN A 1 89 ? 10.774 5.525 -27.903 1.00 77.56 89 GLN A C 1
ATOM 715 O O . GLN A 1 89 ? 10.167 4.934 -27.000 1.00 77.56 89 GLN A O 1
ATOM 720 N N . GLY A 1 90 ? 12.023 5.974 -27.758 1.00 77.25 90 GLY A N 1
ATOM 721 C CA . GLY A 1 90 ? 12.773 5.941 -26.500 1.00 77.25 90 GLY A CA 1
ATOM 722 C C . GLY A 1 90 ? 12.057 6.723 -25.403 1.00 77.25 90 GLY A C 1
ATOM 723 O O . GLY A 1 90 ? 11.750 6.167 -24.343 1.00 77.25 90 GLY A O 1
ATOM 724 N N . ASN A 1 91 ? 11.647 7.950 -25.715 1.00 81.19 91 ASN A N 1
ATOM 725 C CA . ASN A 1 91 ? 10.996 8.850 -24.761 1.00 81.19 91 ASN A CA 1
ATOM 726 C C . ASN A 1 91 ? 9.646 8.296 -24.305 1.00 81.19 91 ASN A C 1
ATOM 728 O O . ASN A 1 91 ? 9.340 8.259 -23.112 1.00 81.19 91 ASN A O 1
ATOM 732 N N . MET A 1 92 ? 8.867 7.723 -25.226 1.00 84.25 92 MET A N 1
ATOM 733 C CA . MET A 1 92 ? 7.607 7.054 -24.890 1.00 84.25 92 MET A CA 1
ATOM 734 C C . MET A 1 92 ? 7.796 5.862 -23.929 1.00 84.25 92 MET A C 1
ATOM 736 O O . MET A 1 92 ? 6.944 5.602 -23.069 1.00 84.25 92 MET A O 1
ATOM 740 N N . ARG A 1 93 ? 8.895 5.107 -24.064 1.00 85.62 93 ARG A N 1
ATOM 741 C CA . ARG A 1 93 ? 9.224 3.988 -23.162 1.00 85.62 93 ARG A CA 1
ATOM 742 C C . ARG A 1 93 ? 9.716 4.491 -21.807 1.00 85.62 93 ARG A C 1
ATOM 744 O O . ARG A 1 93 ? 9.290 3.945 -20.790 1.00 85.62 93 ARG A O 1
ATOM 751 N N . LEU A 1 94 ? 10.504 5.563 -21.780 1.00 87.12 94 LEU A N 1
ATOM 752 C CA . LEU A 1 94 ? 10.946 6.210 -20.546 1.00 87.12 94 LEU A CA 1
ATOM 753 C C . LEU A 1 94 ? 9.760 6.730 -19.720 1.00 87.12 94 LEU A C 1
ATOM 755 O O . LEU A 1 94 ? 9.640 6.387 -18.543 1.00 87.12 94 LEU A O 1
ATOM 759 N N . PHE A 1 95 ? 8.820 7.457 -20.332 1.00 88.69 95 PHE A N 1
ATOM 760 C CA . PHE A 1 95 ? 7.612 7.934 -19.641 1.00 88.69 95 PHE A CA 1
ATOM 761 C C . PHE A 1 95 ? 6.756 6.787 -19.092 1.00 88.69 95 PHE A C 1
ATOM 763 O O . PHE A 1 95 ? 6.156 6.885 -18.017 1.00 88.69 95 PHE A O 1
ATOM 770 N N . ARG A 1 96 ? 6.707 5.657 -19.806 1.00 89.31 96 ARG A N 1
ATOM 771 C CA . ARG A 1 96 ? 6.017 4.454 -19.330 1.00 89.31 96 ARG A CA 1
ATOM 772 C C . ARG A 1 96 ? 6.689 3.880 -18.085 1.00 89.31 96 ARG A C 1
ATOM 774 O O . ARG A 1 96 ? 5.977 3.557 -17.134 1.00 89.31 96 ARG A O 1
ATOM 781 N N . ALA A 1 97 ? 8.015 3.786 -18.091 1.00 90.56 97 ALA A N 1
ATOM 782 C CA . ALA A 1 97 ? 8.795 3.297 -16.961 1.00 90.56 97 ALA A CA 1
ATOM 783 C C . ALA A 1 97 ? 8.657 4.223 -15.738 1.00 90.56 97 ALA A C 1
ATOM 785 O O . ALA A 1 97 ? 8.386 3.744 -14.640 1.00 90.56 97 ALA A O 1
ATOM 786 N N . GLN A 1 98 ? 8.696 5.546 -15.935 1.00 92.88 98 GLN A N 1
ATOM 787 C CA . GLN A 1 98 ? 8.448 6.536 -14.877 1.00 92.88 98 GLN A CA 1
ATOM 788 C C . GLN A 1 98 ? 7.062 6.371 -14.242 1.00 92.88 98 GLN A C 1
ATOM 790 O O . GLN A 1 98 ? 6.934 6.303 -13.020 1.00 92.88 98 GLN A O 1
ATOM 795 N N . ARG A 1 99 ? 6.003 6.238 -15.051 1.00 94.50 99 ARG A N 1
ATOM 796 C CA . ARG A 1 99 ? 4.651 5.994 -14.522 1.00 94.50 99 ARG A CA 1
ATOM 797 C C . ARG A 1 99 ? 4.589 4.695 -13.711 1.00 94.50 99 ARG A C 1
ATOM 799 O O . ARG A 1 99 ? 3.993 4.669 -12.639 1.00 94.50 99 ARG A O 1
ATOM 806 N N . ASN A 1 100 ? 5.184 3.620 -14.223 1.00 94.62 100 ASN A N 1
ATOM 807 C CA . ASN A 1 100 ? 5.218 2.316 -13.559 1.00 94.62 100 ASN A CA 1
ATOM 808 C C . ASN A 1 100 ? 5.980 2.359 -12.221 1.00 94.62 100 ASN A C 1
ATOM 810 O O . ASN A 1 100 ? 5.552 1.733 -11.245 1.00 94.62 100 ASN A O 1
ATOM 814 N N . PHE A 1 101 ? 7.055 3.148 -12.160 1.00 95.44 101 PHE A N 1
ATOM 815 C CA . PHE A 1 101 ? 7.792 3.441 -10.936 1.00 95.44 101 PHE A CA 1
ATOM 816 C C . PHE A 1 101 ? 6.897 4.132 -9.902 1.00 95.44 101 PHE A C 1
ATOM 818 O O . PHE A 1 101 ? 6.789 3.647 -8.777 1.00 95.44 101 PHE A O 1
ATOM 825 N N . TYR A 1 102 ? 6.184 5.197 -10.289 1.00 95.69 102 TYR A N 1
ATOM 826 C CA . TYR A 1 102 ? 5.267 5.890 -9.377 1.00 95.69 102 TYR A CA 1
ATOM 827 C C . TYR A 1 102 ? 4.139 4.984 -8.881 1.00 95.69 102 TYR A C 1
ATOM 829 O O . TYR A 1 102 ? 3.846 4.978 -7.689 1.00 95.69 102 TYR A O 1
ATOM 837 N N . ILE A 1 103 ? 3.538 4.184 -9.767 1.00 95.56 103 ILE A N 1
ATOM 838 C CA . ILE A 1 103 ? 2.467 3.252 -9.393 1.00 95.56 103 ILE A CA 1
ATOM 839 C C . ILE A 1 103 ? 2.966 2.247 -8.344 1.00 95.56 103 ILE A C 1
ATOM 841 O O . ILE A 1 103 ? 2.339 2.096 -7.297 1.00 95.56 103 ILE A O 1
ATOM 845 N N . SER A 1 104 ? 4.107 1.597 -8.593 1.00 95.69 104 SER A N 1
ATOM 846 C CA . SER A 1 104 ? 4.663 0.596 -7.669 1.00 95.69 104 SER A CA 1
ATOM 847 C C . SER A 1 104 ? 5.116 1.221 -6.353 1.00 95.69 104 SER A C 1
ATOM 849 O O . SER A 1 104 ? 4.872 0.662 -5.287 1.00 95.69 104 SER A O 1
ATOM 851 N N . GLY A 1 105 ? 5.763 2.387 -6.417 1.00 96.38 105 GLY A N 1
ATOM 852 C CA . GLY A 1 105 ? 6.303 3.073 -5.246 1.00 96.38 105 GLY A CA 1
ATOM 853 C C . GLY A 1 105 ? 5.208 3.581 -4.313 1.00 96.38 105 GLY A C 1
ATOM 854 O O . GLY A 1 105 ? 5.274 3.350 -3.106 1.00 96.38 105 GLY A O 1
ATOM 855 N N . ILE A 1 106 ? 4.171 4.219 -4.865 1.00 97.38 106 ILE A N 1
ATOM 856 C CA . ILE A 1 106 ? 3.029 4.688 -4.070 1.00 97.38 106 ILE A CA 1
ATOM 857 C C . ILE A 1 106 ? 2.267 3.494 -3.499 1.00 97.38 106 ILE A C 1
ATOM 859 O O . ILE A 1 106 ? 1.903 3.527 -2.328 1.00 97.38 106 ILE A O 1
ATOM 863 N N . SER A 1 107 ? 2.072 2.430 -4.281 1.00 96.56 107 SER A N 1
ATOM 864 C CA . SER A 1 107 ? 1.388 1.229 -3.798 1.00 96.56 107 SER A CA 1
ATOM 865 C C . SER A 1 107 ? 2.134 0.582 -2.627 1.00 96.56 107 SER A C 1
ATOM 867 O O . SER A 1 107 ? 1.558 0.344 -1.570 1.00 96.56 107 SER A O 1
ATOM 869 N N . LEU A 1 108 ? 3.457 0.418 -2.738 1.00 96.56 108 LEU A N 1
ATOM 870 C CA . LEU A 1 108 ? 4.286 -0.098 -1.646 1.00 96.56 108 LEU A CA 1
ATOM 871 C C . LEU A 1 108 ? 4.176 0.761 -0.376 1.00 96.56 108 LEU A C 1
ATOM 873 O O . LEU A 1 108 ? 4.087 0.230 0.732 1.00 96.56 108 LEU A O 1
ATOM 877 N N . PHE A 1 109 ? 4.170 2.086 -0.530 1.00 96.88 109 PHE A N 1
ATOM 878 C CA . PHE A 1 109 ? 4.000 3.012 0.584 1.00 96.88 109 PHE A CA 1
ATOM 879 C C . PHE A 1 109 ? 2.610 2.891 1.226 1.00 96.88 109 PHE A C 1
ATOM 881 O O . PHE A 1 109 ? 2.509 2.732 2.447 1.00 96.88 109 PHE A O 1
ATOM 888 N N . LEU A 1 110 ? 1.542 2.930 0.425 1.00 96.38 110 LEU A N 1
ATOM 889 C CA . LEU A 1 110 ? 0.169 2.851 0.923 1.00 96.38 110 LEU A CA 1
ATOM 890 C C . LEU A 1 110 ? -0.108 1.518 1.612 1.00 96.38 110 LEU A C 1
ATOM 892 O O . LEU A 1 110 ? -0.765 1.517 2.651 1.00 96.38 110 LEU A O 1
ATOM 896 N N . LEU A 1 111 ? 0.462 0.416 1.131 1.00 94.38 111 LEU A N 1
ATOM 897 C CA . LEU A 1 111 ? 0.350 -0.888 1.775 1.00 94.38 111 LEU A CA 1
ATOM 898 C C . LEU A 1 111 ? 0.829 -0.853 3.239 1.00 94.38 111 LEU A C 1
ATOM 900 O O . LEU A 1 111 ? 0.166 -1.373 4.145 1.00 94.38 111 LEU A O 1
ATOM 904 N N . ILE A 1 112 ? 1.967 -0.199 3.494 1.00 92.62 112 ILE A N 1
ATOM 905 C CA . ILE A 1 112 ? 2.519 -0.020 4.846 1.00 92.62 112 ILE A CA 1
ATOM 906 C C . ILE A 1 112 ? 1.624 0.913 5.672 1.00 92.62 112 ILE A C 1
ATOM 908 O O . ILE A 1 112 ? 1.318 0.610 6.831 1.00 92.62 112 ILE A O 1
ATOM 912 N N . VAL A 1 113 ? 1.167 2.019 5.078 1.00 95.44 113 VAL A N 1
ATOM 913 C CA . VAL A 1 113 ? 0.263 2.983 5.727 1.00 95.44 113 VAL A CA 1
ATOM 914 C C . VAL A 1 113 ? -1.039 2.311 6.156 1.00 95.44 113 VAL A C 1
ATOM 916 O O . VAL A 1 113 ? -1.450 2.460 7.304 1.00 95.44 113 VAL A O 1
ATOM 919 N N . ILE A 1 114 ? -1.660 1.516 5.286 1.00 92.56 114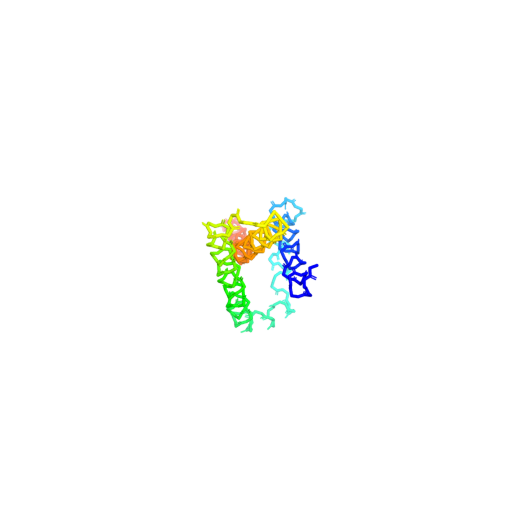 ILE A N 1
ATOM 920 C CA . ILE A 1 114 ? -2.899 0.784 5.570 1.00 92.56 114 ILE A CA 1
ATOM 921 C C . ILE A 1 114 ? -2.710 -0.140 6.770 1.00 92.56 114 ILE A C 1
ATOM 923 O O . ILE A 1 114 ? -3.513 -0.109 7.706 1.00 92.56 114 ILE A O 1
ATOM 927 N N . ARG A 1 115 ? -1.627 -0.928 6.787 1.00 89.31 115 ARG A N 1
ATOM 928 C CA . ARG A 1 115 ? -1.325 -1.812 7.920 1.00 89.31 115 ARG A CA 1
ATOM 929 C C . ARG A 1 115 ? -1.217 -1.022 9.222 1.00 89.31 115 ARG A C 1
ATOM 931 O O . ARG A 1 115 ? -1.780 -1.439 10.236 1.00 89.31 115 ARG A O 1
ATOM 938 N N . ARG A 1 116 ? -0.531 0.123 9.193 1.00 92.00 116 ARG A N 1
ATOM 939 C CA . ARG A 1 116 ? -0.374 0.990 10.364 1.00 92.00 116 ARG A CA 1
ATOM 940 C C . ARG A 1 116 ? -1.707 1.584 10.827 1.00 92.00 116 ARG A C 1
ATOM 942 O O . ARG A 1 116 ? -1.981 1.564 12.025 1.00 92.00 116 ARG A O 1
ATOM 949 N N . LEU A 1 117 ? -2.545 2.056 9.904 1.00 91.81 117 LEU A N 1
ATOM 950 C CA . LEU A 1 117 ? -3.867 2.611 10.212 1.00 91.81 117 LEU A CA 1
ATOM 951 C C . LEU A 1 117 ? -4.772 1.578 10.888 1.00 91.81 117 LEU A C 1
ATOM 953 O O . LEU A 1 117 ? -5.369 1.873 11.921 1.00 91.81 117 LEU A O 1
ATOM 957 N N . ILE A 1 118 ? -4.833 0.352 10.361 1.00 88.44 118 ILE A N 1
ATOM 958 C CA . ILE A 1 118 ? -5.645 -0.727 10.944 1.00 88.44 118 ILE A CA 1
ATOM 959 C C . ILE A 1 118 ? -5.215 -1.017 12.391 1.00 88.44 118 ILE A C 1
ATOM 961 O O . ILE A 1 118 ? -6.068 -1.146 13.274 1.00 88.44 118 ILE A O 1
ATOM 965 N N . GLN A 1 119 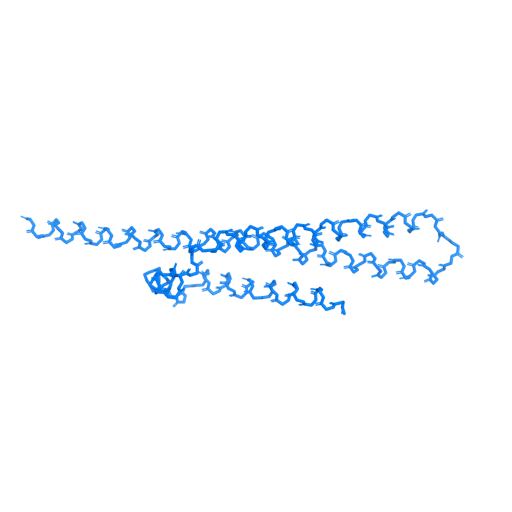? -3.903 -1.096 12.646 1.00 87.50 119 GLN A N 1
ATOM 966 C CA . GLN A 1 119 ? -3.361 -1.314 13.992 1.00 87.50 119 GLN A CA 1
ATOM 967 C C . GLN A 1 119 ? -3.747 -0.176 14.941 1.00 87.50 119 GLN A C 1
ATOM 969 O O . GLN A 1 119 ? -4.339 -0.434 15.986 1.00 87.50 119 GLN A O 1
ATOM 974 N N . MET A 1 120 ? -3.507 1.074 14.538 1.00 90.56 120 MET A N 1
ATOM 975 C CA . MET A 1 120 ? -3.819 2.248 15.359 1.00 90.56 120 MET A CA 1
ATOM 976 C C . MET A 1 120 ? -5.314 2.366 15.678 1.00 90.56 120 MET A C 1
ATOM 978 O O . MET A 1 120 ? -5.679 2.647 16.816 1.00 90.56 120 MET A O 1
ATOM 982 N N . ILE A 1 121 ? -6.196 2.121 14.704 1.00 90.56 121 ILE A N 1
ATOM 983 C CA . ILE A 1 121 ? -7.652 2.152 14.922 1.00 90.56 121 ILE A CA 1
ATOM 984 C C . ILE A 1 121 ? -8.073 1.063 15.916 1.00 90.56 121 ILE A C 1
ATOM 986 O O . ILE A 1 121 ? -8.917 1.299 16.785 1.00 90.56 121 ILE A O 1
ATOM 990 N N . SER A 1 122 ? -7.480 -0.126 15.802 1.00 87.81 122 SER A N 1
ATOM 991 C CA . SER A 1 122 ? -7.770 -1.248 16.696 1.00 87.81 122 SER A CA 1
ATOM 992 C C . SER A 1 122 ? -7.308 -0.963 18.128 1.00 87.81 122 SER A C 1
ATOM 994 O O . SER A 1 122 ? -8.066 -1.206 19.069 1.00 87.81 122 SER A O 1
ATOM 996 N N . GLU A 1 123 ? -6.107 -0.403 18.292 1.00 88.94 123 GLU A N 1
ATOM 997 C CA . GLU A 1 123 ? -5.551 0.032 19.581 1.00 88.94 123 GLU A CA 1
ATOM 998 C C . GLU A 1 123 ? -6.412 1.132 20.216 1.00 88.94 123 GLU A C 1
ATOM 1000 O O . GLU A 1 123 ? -6.829 1.011 21.371 1.00 88.94 123 GLU A O 1
ATOM 1005 N N . LEU A 1 124 ? -6.776 2.159 19.445 1.00 92.00 124 LEU A N 1
ATOM 1006 C CA . LEU A 1 124 ? -7.639 3.245 19.908 1.00 92.00 124 LEU A CA 1
ATOM 1007 C C . LEU A 1 124 ? -8.991 2.719 20.402 1.00 92.00 124 LEU A C 1
ATOM 1009 O O . LEU A 1 124 ? -9.459 3.103 21.470 1.00 92.00 124 LEU A O 1
ATOM 1013 N N . ALA A 1 125 ? -9.609 1.797 19.663 1.00 90.31 125 ALA A N 1
ATOM 1014 C CA . ALA A 1 125 ? -10.869 1.192 20.076 1.00 90.31 125 ALA A CA 1
ATOM 1015 C C . ALA A 1 125 ? -10.738 0.375 21.373 1.00 90.31 125 ALA A C 1
ATOM 1017 O O . ALA A 1 125 ? -11.662 0.378 22.187 1.00 90.31 125 ALA A O 1
ATOM 1018 N N . THR A 1 126 ? -9.611 -0.315 21.587 1.00 89.38 126 THR A N 1
ATOM 1019 C CA . THR A 1 126 ? -9.363 -1.022 22.855 1.00 89.38 126 THR A CA 1
ATOM 1020 C C . THR A 1 126 ? -9.149 -0.067 24.024 1.00 89.38 126 THR A C 1
ATOM 1022 O O . THR A 1 126 ? -9.711 -0.305 25.090 1.00 89.38 126 THR A O 1
ATOM 1025 N N . LEU A 1 127 ? -8.422 1.034 23.817 1.00 92.56 127 LEU A N 1
ATOM 1026 C CA . LEU A 1 127 ? -8.196 2.055 24.843 1.00 92.56 127 LEU A CA 1
ATOM 1027 C C . LEU A 1 127 ? -9.498 2.759 25.239 1.00 92.56 127 LEU A C 1
ATOM 1029 O O . LEU A 1 127 ? -9.751 2.950 26.425 1.00 92.56 127 LEU A O 1
ATOM 1033 N N . LEU A 1 128 ? -10.363 3.078 24.269 1.00 92.00 128 LEU A N 1
ATOM 1034 C CA . LEU A 1 128 ? -11.681 3.659 24.545 1.00 92.00 128 LEU A CA 1
ATOM 1035 C C . LEU A 1 128 ? -12.549 2.719 25.392 1.00 92.00 128 LEU A C 1
ATOM 1037 O O . LEU A 1 128 ? -13.152 3.156 26.368 1.00 92.00 128 LEU A O 1
ATOM 1041 N N . ALA A 1 129 ? -12.570 1.423 25.065 1.00 90.69 129 ALA A N 1
ATOM 1042 C CA . ALA A 1 129 ? -13.324 0.436 25.838 1.00 90.69 129 ALA A CA 1
ATOM 1043 C C . ALA A 1 129 ? -12.778 0.266 27.268 1.00 90.69 129 ALA A C 1
ATOM 1045 O O . ALA A 1 129 ? -13.553 0.142 28.215 1.00 90.69 129 ALA A O 1
ATOM 1046 N N . GLN A 1 130 ? -11.451 0.278 27.435 1.00 91.94 130 GLN A N 1
ATOM 1047 C CA . GLN A 1 130 ? -10.809 0.214 28.752 1.00 91.94 130 GLN A CA 1
ATOM 1048 C C . GLN A 1 130 ? -11.108 1.458 29.593 1.00 91.94 130 GLN A C 1
ATOM 1050 O O . GLN A 1 130 ? -11.459 1.324 30.762 1.00 91.94 130 GLN A O 1
ATOM 1055 N N . SER A 1 131 ? -11.027 2.650 28.995 1.00 92.38 131 SER A N 1
ATOM 1056 C CA . SER A 1 131 ? -11.330 3.918 29.666 1.00 92.38 131 SER A CA 1
ATOM 1057 C C . SER A 1 131 ? -12.789 3.997 30.128 1.00 92.38 131 SER A C 1
ATOM 1059 O O . SER A 1 131 ? -13.064 4.444 31.243 1.00 92.38 131 SER A O 1
ATOM 1061 N N . GLU A 1 132 ? -13.729 3.524 29.309 1.00 92.44 132 GLU A N 1
ATOM 1062 C CA . GLU A 1 132 ? -15.141 3.466 29.689 1.00 92.44 132 GLU A CA 1
ATOM 1063 C C . GLU A 1 132 ? -15.371 2.481 30.847 1.00 92.44 132 GLU A C 1
ATOM 1065 O O . GLU A 1 132 ? -16.099 2.788 31.793 1.00 92.44 132 GLU A O 1
ATOM 1070 N N . ALA A 1 133 ? -14.714 1.318 30.816 1.00 91.69 133 ALA A N 1
ATOM 1071 C CA . ALA A 1 133 ? -14.793 0.337 31.894 1.00 91.69 133 ALA A CA 1
ATOM 1072 C C . ALA A 1 133 ? -14.215 0.875 33.214 1.00 91.69 133 ALA A C 1
ATOM 1074 O O . ALA A 1 133 ? -14.858 0.728 34.254 1.00 91.69 133 ALA A O 1
ATOM 1075 N N . SER A 1 134 ? -13.056 1.543 33.182 1.00 91.56 134 SER A N 1
ATOM 1076 C CA . SER A 1 134 ? -12.443 2.129 34.382 1.00 91.56 134 SER A CA 1
ATOM 1077 C C . SER A 1 134 ? -13.301 3.239 34.984 1.00 91.56 134 SER A C 1
ATOM 1079 O O . SER A 1 134 ? -13.431 3.331 36.202 1.00 91.56 134 SER A O 1
ATOM 1081 N N . PHE A 1 135 ? -13.935 4.062 34.143 1.00 92.44 135 PHE A N 1
ATOM 1082 C CA . PHE A 1 135 ? -14.822 5.123 34.613 1.00 92.44 135 PHE A CA 1
ATOM 1083 C C . PHE A 1 135 ? -16.067 4.558 35.306 1.00 92.44 135 PHE A C 1
ATOM 1085 O O . PHE A 1 135 ? -16.431 5.011 36.389 1.00 92.44 135 PHE A O 1
ATOM 1092 N N . ARG A 1 136 ? -16.683 3.515 34.733 1.00 91.25 136 ARG A N 1
ATOM 1093 C CA . ARG A 1 136 ? -17.826 2.831 35.360 1.00 91.25 136 ARG A CA 1
ATOM 1094 C C . ARG A 1 136 ? -17.455 2.185 36.695 1.00 91.25 136 ARG A C 1
ATOM 1096 O O . ARG A 1 136 ? -18.241 2.270 37.629 1.00 91.25 136 ARG A O 1
ATOM 1103 N N . GLN A 1 137 ? -16.268 1.584 36.795 1.00 90.38 137 GLN A N 1
ATOM 1104 C CA . GLN A 1 137 ? -15.773 1.010 38.051 1.00 90.38 137 GLN A CA 1
ATOM 1105 C C . GLN A 1 137 ? -15.607 2.073 39.144 1.00 90.38 137 GLN A C 1
ATOM 1107 O O . GLN A 1 137 ? -16.020 1.841 40.276 1.00 90.38 137 GLN A O 1
ATOM 1112 N N . ALA A 1 138 ? -15.069 3.246 38.798 1.00 91.94 138 ALA A N 1
ATOM 1113 C CA . ALA A 1 138 ? -14.921 4.361 39.731 1.00 91.94 138 ALA A CA 1
ATOM 1114 C C . ALA A 1 138 ? -16.266 4.963 40.174 1.00 91.94 138 ALA A C 1
ATOM 1116 O O . ALA A 1 138 ? -16.376 5.415 41.303 1.00 91.94 138 ALA A O 1
ATOM 1117 N N . GLN A 1 139 ? -17.287 4.963 39.310 1.00 89.12 139 GLN A N 1
ATOM 1118 C CA . GLN A 1 139 ? -18.640 5.407 39.679 1.00 89.12 139 GLN A CA 1
ATOM 1119 C C . GLN A 1 139 ? -19.400 4.401 40.551 1.00 89.12 139 GLN A C 1
ATOM 1121 O O . GLN A 1 139 ? -20.342 4.783 41.238 1.00 89.12 139 GLN A O 1
ATOM 1126 N N . SER A 1 140 ? -19.045 3.118 40.472 1.00 82.00 140 SER A N 1
ATOM 1127 C CA . SER A 1 140 ? -19.678 2.052 41.256 1.00 82.00 140 SER A CA 1
ATOM 1128 C C . SER A 1 140 ? -19.048 1.820 42.635 1.00 82.00 140 SER A C 1
ATOM 1130 O O . SER A 1 140 ? -19.544 0.963 43.365 1.00 82.00 140 SER A O 1
ATOM 1132 N N . ALA A 1 141 ? -17.957 2.524 42.957 1.00 64.31 141 ALA A N 1
ATOM 1133 C CA . ALA A 1 141 ? -17.258 2.487 44.245 1.00 64.31 141 ALA A CA 1
ATOM 1134 C C . ALA A 1 141 ? -17.699 3.657 45.133 1.00 64.31 141 ALA A C 1
ATOM 1136 O O . ALA A 1 141 ? -17.829 3.431 46.356 1.00 64.31 141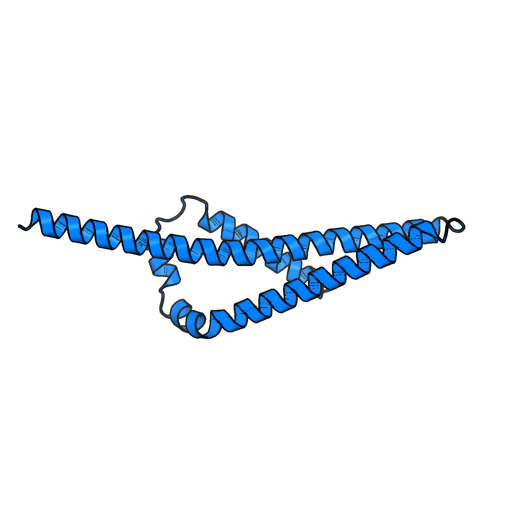 ALA A O 1
#

InterPro domains:
  IPR008417 B-cell receptor-associated protein 29/31 [PTHR12701] (1-140)
  IPR040463 BAP29/BAP31, transmembrane domain [PF05529] (1-133)